Protein AF-A0A7V9V5F7-F1 (afdb_monomer_lite)

pLDDT: mean 88.17, std 12.69, range [40.44, 97.75]

Secondary structure (DSSP, 8-state):
--HHHHHHHHH-GGGGGGS-HHHHHHHHHHHHHHTTSPPPTTEEGGGGT-TTTTHHHHHTS-PEEGGG-----

Radius of gyration: 15.62 Å; chains: 1; bounding box: 42×25×38 Å

Structure (mmCIF, N/CA/C/O backbone):
data_AF-A0A7V9V5F7-F1
#
_entry.id   AF-A0A7V9V5F7-F1
#
loop_
_atom_site.group_PDB
_atom_site.id
_atom_site.type_symbol
_atom_site.label_atom_id
_atom_site.label_alt_id
_atom_site.label_comp_id
_atom_site.label_asym_id
_atom_site.label_entity_id
_atom_site.label_seq_id
_atom_site.pdbx_PDB_ins_code
_atom_site.Cartn_x
_atom_site.Cartn_y
_atom_site.Cartn_z
_atom_site.occupancy
_atom_site.B_iso_or_equiv
_atom_site.auth_seq_id
_atom_site.auth_comp_id
_atom_site.auth_asym_id
_atom_site.auth_atom_id
_atom_site.pdbx_PDB_model_num
ATOM 1 N N . MET A 1 1 ? 3.755 -3.697 5.590 1.00 73.00 1 MET A N 1
ATOM 2 C CA . MET A 1 1 ? 3.104 -2.751 4.658 1.00 73.00 1 MET A CA 1
ATOM 3 C C . MET A 1 1 ? 1.842 -2.179 5.296 1.00 73.00 1 MET A C 1
ATOM 5 O O . MET A 1 1 ? 0.849 -2.884 5.406 1.00 73.00 1 MET A O 1
ATOM 9 N N . LEU A 1 2 ? 1.893 -0.910 5.705 1.00 92.19 2 LEU A N 1
ATOM 10 C CA . LEU A 1 2 ? 0.790 -0.156 6.318 1.00 92.19 2 LEU A CA 1
ATOM 11 C C . LEU A 1 2 ? -0.393 0.097 5.362 1.00 92.19 2 LEU A C 1
ATOM 13 O O . LEU A 1 2 ? -1.552 0.025 5.762 1.00 92.19 2 LEU A O 1
ATOM 17 N N . ALA A 1 3 ? -0.105 0.353 4.083 1.00 90.75 3 ALA A N 1
ATOM 18 C CA . ALA A 1 3 ? -1.104 0.793 3.109 1.00 90.75 3 ALA A CA 1
ATOM 19 C C . ALA A 1 3 ? -2.296 -0.171 2.933 1.00 90.75 3 ALA A C 1
ATOM 21 O O . ALA A 1 3 ? -3.411 0.296 2.731 1.00 90.75 3 ALA A O 1
ATOM 22 N N . HIS A 1 4 ? -2.112 -1.489 3.088 1.00 90.56 4 HIS A N 1
ATOM 23 C CA . HIS A 1 4 ? -3.234 -2.441 3.041 1.00 90.56 4 HIS A CA 1
ATOM 24 C C . HIS A 1 4 ? -4.258 -2.201 4.157 1.00 90.56 4 HIS A C 1
ATOM 26 O O . HIS A 1 4 ? -5.457 -2.282 3.908 1.00 90.56 4 HIS A O 1
ATOM 32 N N . LEU A 1 5 ? -3.808 -1.877 5.374 1.00 94.94 5 LEU A N 1
ATOM 33 C CA . LEU A 1 5 ? -4.707 -1.616 6.503 1.00 94.94 5 LEU A CA 1
ATOM 34 C C . LEU A 1 5 ? -5.397 -0.256 6.378 1.00 94.94 5 LEU A C 1
ATOM 36 O O . LEU A 1 5 ? -6.566 -0.125 6.734 1.00 94.94 5 LEU A O 1
ATOM 40 N N . VAL A 1 6 ? -4.701 0.737 5.817 1.00 94.75 6 VAL A N 1
ATOM 41 C CA . VAL A 1 6 ? -5.298 2.036 5.474 1.00 94.75 6 VAL A CA 1
ATOM 42 C C . VAL A 1 6 ? -6.407 1.852 4.438 1.00 94.75 6 VAL A C 1
ATOM 44 O O . VAL A 1 6 ? -7.523 2.327 4.643 1.00 94.75 6 VAL A O 1
ATOM 47 N N . LEU A 1 7 ? -6.133 1.107 3.362 1.00 94.25 7 LEU A N 1
ATOM 48 C CA . LEU A 1 7 ? -7.126 0.790 2.336 1.00 94.25 7 LEU A CA 1
ATOM 49 C C . LEU A 1 7 ? -8.292 -0.014 2.911 1.00 94.25 7 LEU A C 1
ATOM 51 O O . LEU A 1 7 ? -9.437 0.327 2.641 1.00 94.25 7 LEU A O 1
ATOM 55 N N . TYR A 1 8 ? -8.033 -1.017 3.753 1.00 95.69 8 TYR A N 1
ATOM 56 C CA . TYR A 1 8 ? -9.091 -1.767 4.430 1.00 95.69 8 TYR A CA 1
ATOM 57 C C . TYR A 1 8 ? -10.011 -0.845 5.239 1.00 95.69 8 TYR A C 1
ATOM 59 O O . TYR A 1 8 ? -11.227 -0.902 5.083 1.00 95.69 8 TYR A O 1
ATOM 67 N N . GLY A 1 9 ? -9.449 0.046 6.062 1.00 95.44 9 GLY A N 1
ATOM 68 C CA . GLY A 1 9 ? -10.235 0.991 6.857 1.00 95.44 9 GLY A CA 1
ATOM 69 C C . GLY A 1 9 ? -10.977 2.038 6.018 1.00 95.44 9 GLY A C 1
ATOM 70 O O . GLY A 1 9 ? -11.993 2.577 6.463 1.00 95.44 9 GLY A O 1
ATOM 71 N N . PHE A 1 10 ? -10.494 2.340 4.814 1.00 96.12 10 PHE A N 1
ATOM 72 C CA . PHE A 1 10 ? -11.207 3.170 3.846 1.00 96.12 10 PHE A CA 1
ATOM 73 C C . PHE A 1 10 ? -12.371 2.412 3.187 1.00 96.12 10 PHE A C 1
ATOM 75 O O . PHE A 1 10 ? -13.476 2.943 3.135 1.00 96.12 10 PHE A O 1
ATOM 82 N N . ILE A 1 11 ? -12.141 1.172 2.740 1.00 97.75 11 ILE A N 1
ATOM 83 C CA . ILE A 1 11 ? -13.135 0.320 2.063 1.00 97.75 11 ILE A CA 1
ATOM 84 C C . ILE A 1 11 ? -14.248 -0.113 3.032 1.00 97.75 11 ILE A C 1
ATOM 86 O O . ILE A 1 11 ? -15.420 -0.118 2.662 1.00 97.75 11 ILE A O 1
ATOM 90 N N 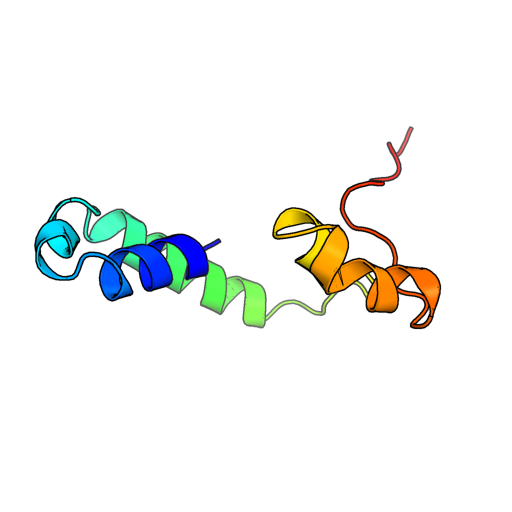. TYR A 1 12 ? -13.898 -0.440 4.279 1.00 97.50 12 TYR A N 1
ATOM 91 C CA . TYR A 1 12 ? -14.812 -0.949 5.305 1.00 97.50 12 TYR A CA 1
ATOM 92 C C . TYR A 1 12 ? -14.784 -0.063 6.561 1.00 97.50 12 TYR A C 1
ATOM 94 O O . TYR A 1 12 ? -14.250 -0.460 7.601 1.00 97.50 12 TYR A O 1
ATOM 102 N N . PRO A 1 13 ? -15.359 1.152 6.515 1.00 96.00 13 PRO A N 1
ATOM 103 C CA . PRO A 1 13 ? -15.274 2.100 7.625 1.00 96.00 13 PRO A CA 1
ATOM 104 C C . PRO A 1 13 ? -15.909 1.580 8.924 1.00 96.00 13 PRO A C 1
ATOM 106 O O . PRO A 1 13 ? -15.397 1.875 10.003 1.00 96.00 13 PRO A O 1
ATOM 109 N N . ALA A 1 14 ? -16.969 0.770 8.832 1.00 97.75 14 ALA A N 1
ATOM 110 C CA . ALA A 1 14 ? -17.621 0.149 9.989 1.00 97.75 14 ALA A CA 1
ATOM 111 C C . ALA A 1 14 ? -16.768 -0.947 10.659 1.00 97.75 14 ALA A C 1
ATOM 113 O O . ALA A 1 14 ? -16.946 -1.227 11.839 1.00 97.75 14 ALA A O 1
ATOM 114 N N . GLU A 1 15 ? -15.804 -1.523 9.936 1.00 97.25 15 GLU A N 1
ATOM 115 C CA . GLU A 1 15 ? -14.972 -2.642 10.396 1.00 97.25 15 GLU A CA 1
ATOM 116 C C . GLU A 1 15 ? -13.590 -2.183 10.896 1.00 97.25 15 GLU A C 1
ATOM 118 O O . GLU A 1 15 ? -12.728 -3.009 11.198 1.00 97.25 15 GLU A O 1
ATOM 123 N N . ARG A 1 16 ? -13.336 -0.867 10.973 1.00 94.06 16 ARG A N 1
ATOM 124 C CA . ARG A 1 16 ? -12.028 -0.305 11.371 1.00 94.06 16 ARG A CA 1
ATOM 125 C C . ARG A 1 16 ? -11.541 -0.816 12.723 1.00 94.06 16 ARG A C 1
ATOM 127 O O . ARG A 1 16 ? -10.346 -1.027 12.902 1.00 94.06 16 ARG A O 1
ATOM 134 N N . ASN A 1 17 ? -12.464 -1.032 13.655 1.00 95.12 17 ASN A N 1
ATOM 135 C CA . ASN A 1 17 ? -12.180 -1.529 15.001 1.00 95.12 17 ASN A CA 1
ATOM 136 C C . ASN A 1 17 ? -11.692 -2.990 15.033 1.00 95.12 17 ASN A C 1
ATOM 138 O O . ASN A 1 17 ? -11.212 -3.438 16.070 1.00 95.12 17 ASN A O 1
ATOM 142 N N . ARG A 1 18 ? -11.779 -3.728 13.918 1.00 96.25 18 ARG A N 1
ATOM 143 C CA . ARG A 1 18 ? -11.224 -5.085 13.802 1.00 96.25 18 ARG A CA 1
ATOM 144 C C . A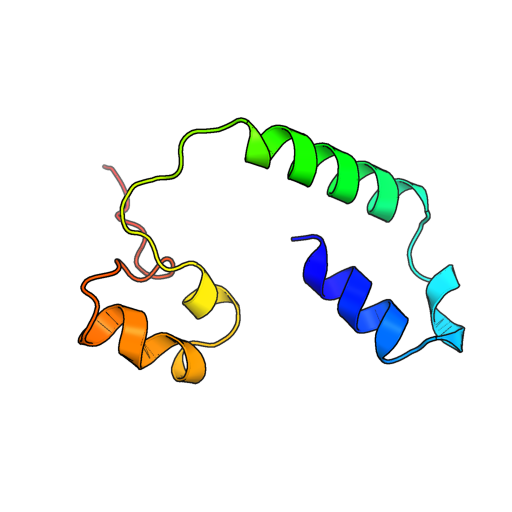RG A 1 18 ? -9.715 -5.094 13.619 1.00 96.25 18 ARG A C 1
ATOM 146 O O . ARG A 1 18 ? -9.097 -6.141 13.791 1.00 96.25 18 ARG A O 1
ATOM 153 N N . ILE A 1 19 ? -9.122 -3.951 13.282 1.00 94.75 19 ILE A N 1
ATOM 154 C CA . ILE A 1 19 ? -7.675 -3.774 13.272 1.00 94.75 19 ILE A CA 1
ATOM 155 C C . ILE A 1 19 ? -7.260 -3.336 14.683 1.00 94.75 19 ILE A C 1
ATOM 157 O O . ILE A 1 19 ? -7.674 -2.259 15.120 1.00 94.75 19 ILE A O 1
ATOM 161 N N . PRO A 1 20 ? -6.437 -4.116 15.407 1.00 96.56 20 PRO A N 1
ATOM 162 C CA . PRO A 1 20 ? -5.936 -3.684 16.704 1.00 96.56 20 PRO A CA 1
ATOM 163 C C . PRO A 1 20 ? -5.148 -2.377 16.574 1.00 96.56 20 PRO A C 1
ATOM 165 O O . PRO A 1 20 ? -4.279 -2.251 15.708 1.00 96.56 20 PRO A O 1
ATOM 168 N N . ALA A 1 21 ? -5.420 -1.414 17.458 1.00 94.75 21 ALA A N 1
ATOM 169 C CA . ALA A 1 21 ? -4.770 -0.104 17.420 1.00 94.75 21 ALA A CA 1
ATOM 170 C C . ALA A 1 21 ? -3.237 -0.205 17.522 1.00 94.75 21 ALA A C 1
ATOM 172 O O . ALA A 1 21 ? -2.533 0.524 16.829 1.00 94.75 21 ALA A O 1
ATOM 173 N N . SER A 1 22 ? -2.724 -1.155 18.314 1.00 96.19 22 SER A N 1
ATOM 174 C CA . SER A 1 22 ? -1.285 -1.422 18.434 1.00 96.19 22 SER A CA 1
ATOM 175 C C . SER A 1 22 ? -0.647 -1.796 17.097 1.00 96.19 22 SER A C 1
ATOM 177 O O . SER A 1 22 ? 0.385 -1.247 16.744 1.00 96.19 22 SER A O 1
ATOM 179 N N . VAL A 1 23 ? -1.298 -2.647 16.298 1.00 95.62 23 VAL A N 1
ATOM 180 C CA . VAL A 1 23 ? -0.790 -3.053 14.978 1.00 95.62 23 VAL A CA 1
ATOM 181 C C . VAL A 1 23 ? -0.668 -1.849 14.043 1.00 95.62 23 VAL A C 1
ATOM 183 O O . VAL A 1 23 ? 0.310 -1.737 13.304 1.00 95.62 23 VAL A O 1
ATOM 186 N N . MET A 1 24 ? -1.646 -0.940 14.071 1.00 95.75 24 MET A N 1
ATOM 187 C CA . MET A 1 24 ? -1.602 0.280 13.264 1.00 95.75 24 MET A CA 1
ATOM 188 C C . MET A 1 24 ? -0.452 1.194 13.705 1.00 95.75 24 MET A C 1
ATOM 190 O O . MET A 1 24 ? 0.333 1.630 12.864 1.00 95.75 24 MET A O 1
ATOM 194 N N . SER A 1 25 ? -0.326 1.438 15.012 1.00 95.69 25 SER A N 1
ATOM 195 C CA . SER A 1 25 ? 0.744 2.257 15.590 1.00 95.69 25 SER A CA 1
ATOM 196 C C . SER A 1 25 ? 2.134 1.693 15.286 1.00 95.69 25 SER A C 1
ATOM 198 O O . SER A 1 25 ? 2.996 2.430 14.811 1.00 95.69 25 SER A O 1
ATOM 200 N N . ASP A 1 26 ? 2.335 0.386 15.458 1.00 96.25 26 ASP A N 1
ATOM 201 C CA . ASP A 1 26 ? 3.613 -0.282 15.193 1.00 96.25 26 ASP A CA 1
ATOM 202 C C . ASP A 1 26 ? 4.012 -0.165 13.715 1.00 96.25 26 ASP A C 1
ATOM 204 O O . ASP A 1 26 ? 5.168 0.102 13.382 1.00 96.25 26 ASP A O 1
ATOM 208 N N . LEU A 1 27 ? 3.060 -0.350 12.793 1.00 95.12 27 LEU A N 1
ATOM 209 C CA . LEU A 1 27 ? 3.321 -0.233 11.356 1.00 95.12 27 LEU A CA 1
ATOM 210 C C . LEU A 1 27 ? 3.586 1.213 10.927 1.00 95.12 27 LEU A C 1
ATOM 212 O O . LEU A 1 27 ? 4.422 1.437 10.048 1.00 95.12 27 LEU A O 1
ATOM 216 N N . LEU A 1 28 ? 2.903 2.184 11.536 1.00 94.62 28 LEU A N 1
ATOM 217 C CA . LEU A 1 28 ? 3.177 3.608 11.340 1.00 94.62 28 LEU A CA 1
ATOM 218 C C . LEU A 1 28 ? 4.581 3.976 11.819 1.00 94.62 28 LEU A C 1
ATOM 220 O O . LEU A 1 28 ? 5.286 4.699 11.116 1.00 94.62 28 LEU A O 1
ATOM 224 N N . GLN A 1 29 ? 5.003 3.469 12.977 1.00 94.31 29 GLN A N 1
ATOM 225 C CA . GLN A 1 29 ? 6.347 3.699 13.500 1.00 94.31 29 GLN A CA 1
ATOM 226 C C . GLN A 1 29 ? 7.412 3.105 12.570 1.00 94.31 29 GLN A C 1
ATOM 228 O O . GLN A 1 29 ? 8.296 3.827 12.118 1.00 94.31 29 GLN A O 1
ATOM 233 N N . ARG A 1 30 ? 7.282 1.829 12.187 1.00 92.12 30 ARG A N 1
ATOM 234 C CA . ARG A 1 30 ? 8.228 1.175 11.261 1.00 92.12 30 ARG A CA 1
ATOM 235 C C . ARG A 1 30 ? 8.342 1.906 9.924 1.00 92.12 30 ARG A C 1
ATOM 237 O O . ARG A 1 30 ? 9.428 2.034 9.380 1.00 92.12 30 ARG A O 1
ATOM 244 N N . THR A 1 31 ? 7.229 2.424 9.399 1.00 90.69 31 THR A N 1
ATOM 245 C CA . THR A 1 31 ? 7.230 3.190 8.137 1.00 90.69 31 THR A CA 1
ATOM 246 C C . THR A 1 31 ? 8.018 4.501 8.271 1.00 90.69 31 THR A C 1
ATOM 248 O O . THR A 1 31 ? 8.713 4.912 7.341 1.00 90.69 31 THR A O 1
ATOM 251 N N . GLN A 1 32 ? 7.935 5.163 9.429 1.00 90.19 32 GLN A N 1
ATOM 252 C CA . GLN A 1 32 ? 8.731 6.360 9.713 1.00 90.19 32 GLN A CA 1
ATOM 253 C C . GLN A 1 32 ? 10.221 6.025 9.836 1.00 90.19 32 GLN A C 1
ATOM 255 O O . GLN A 1 32 ? 11.049 6.732 9.270 1.00 90.19 32 GLN A O 1
ATOM 260 N N . GLU A 1 33 ? 10.559 4.922 10.505 1.00 89.69 33 GLU A N 1
ATOM 261 C CA . GLU A 1 33 ? 11.938 4.429 10.608 1.00 89.69 33 GLU A CA 1
ATOM 262 C C . GLU A 1 33 ? 12.518 4.084 9.224 1.00 89.69 33 GLU A C 1
ATOM 264 O O . GLU A 1 33 ? 13.616 4.526 8.889 1.00 89.69 33 GLU A O 1
ATOM 269 N N . GLU A 1 34 ? 11.767 3.382 8.369 1.00 84.00 34 GLU A N 1
ATOM 270 C CA . GLU A 1 34 ? 12.178 3.046 6.994 1.00 84.00 34 GLU A CA 1
ATOM 271 C C . GLU A 1 34 ? 12.437 4.291 6.133 1.00 84.00 34 GLU A C 1
ATOM 273 O O . GLU A 1 34 ? 13.345 4.287 5.300 1.00 84.00 34 GLU A O 1
ATOM 278 N N . SER A 1 35 ? 11.691 5.376 6.361 1.00 78.69 35 SER A N 1
ATOM 279 C CA . SER A 1 35 ? 11.853 6.642 5.629 1.00 78.69 35 SER A CA 1
ATOM 280 C C . SER A 1 35 ? 13.208 7.316 5.886 1.00 78.69 35 SER A C 1
ATOM 282 O O . SER A 1 35 ? 13.620 8.171 5.107 1.00 78.69 35 SER A O 1
ATOM 284 N N . SER A 1 36 ? 13.912 6.927 6.955 1.00 77.88 36 SER A N 1
ATOM 285 C CA . SER A 1 36 ? 15.269 7.401 7.254 1.00 77.88 36 SER A CA 1
ATOM 286 C C . SER A 1 36 ? 16.376 6.618 6.530 1.00 77.88 36 SER A C 1
ATOM 288 O O . SER A 1 36 ? 17.535 7.027 6.566 1.00 77.88 36 SER A O 1
ATOM 290 N N . SER A 1 37 ? 16.038 5.509 5.858 1.00 73.44 37 SER A N 1
ATOM 291 C CA . SER A 1 37 ? 16.997 4.668 5.134 1.00 73.44 37 SER A CA 1
ATOM 292 C C . SER A 1 37 ? 17.167 5.102 3.675 1.00 73.44 37 SER A C 1
ATOM 294 O O . SER A 1 37 ? 16.199 5.460 3.004 1.00 73.44 37 SER A O 1
ATOM 296 N N . THR A 1 38 ? 18.399 5.045 3.160 1.00 68.44 38 THR A N 1
ATOM 297 C CA . THR A 1 38 ? 18.669 5.279 1.734 1.00 68.44 38 THR A CA 1
ATOM 298 C C . THR A 1 38 ? 18.145 4.087 0.920 1.00 68.44 38 THR A C 1
ATOM 300 O O . THR A 1 38 ? 18.574 2.959 1.179 1.00 68.44 38 THR A O 1
ATOM 303 N N . PRO A 1 39 ? 17.221 4.281 -0.039 1.00 68.19 39 PRO A N 1
ATOM 304 C CA . PRO A 1 39 ? 16.637 3.174 -0.795 1.00 68.19 39 PRO A CA 1
ATOM 305 C C . PRO A 1 39 ? 17.655 2.442 -1.684 1.00 68.19 39 PRO A C 1
ATOM 307 O O . PRO A 1 39 ? 18.594 3.045 -2.190 1.00 68.19 39 PRO A O 1
ATOM 310 N N . ASP A 1 40 ? 17.421 1.147 -1.929 1.00 67.56 40 ASP A N 1
ATOM 311 C CA . ASP A 1 40 ? 18.131 0.362 -2.950 1.00 67.56 40 ASP A CA 1
ATOM 312 C C . ASP A 1 40 ? 17.760 0.891 -4.349 1.00 67.56 40 ASP A C 1
ATOM 314 O O . ASP A 1 40 ? 16.585 0.875 -4.735 1.00 67.56 40 ASP A O 1
ATOM 318 N N . ASP A 1 41 ? 18.759 1.380 -5.090 1.00 72.38 41 ASP A N 1
ATOM 319 C CA . ASP A 1 41 ? 18.602 2.468 -6.067 1.00 72.38 41 ASP A CA 1
ATOM 320 C C . ASP A 1 41 ? 17.597 2.207 -7.203 1.00 72.38 41 ASP A C 1
ATOM 322 O O . ASP A 1 41 ? 17.099 3.162 -7.796 1.00 72.38 41 ASP A O 1
ATOM 326 N N . ARG A 1 42 ? 17.246 0.952 -7.534 1.00 87.38 42 ARG A N 1
ATOM 327 C CA . ARG A 1 42 ? 16.310 0.643 -8.643 1.00 87.38 42 ARG A CA 1
ATOM 328 C C . ARG A 1 42 ? 15.510 -0.653 -8.478 1.00 87.38 42 ARG A C 1
ATOM 330 O O . ARG A 1 42 ? 15.491 -1.484 -9.387 1.00 87.38 42 ARG A O 1
ATOM 337 N N . VAL A 1 43 ? 14.835 -0.861 -7.348 1.00 91.44 43 VAL A N 1
ATOM 338 C CA . VAL A 1 43 ? 13.904 -2.001 -7.167 1.00 91.44 43 VAL A CA 1
ATOM 339 C C . VAL A 1 43 ? 12.446 -1.539 -7.234 1.00 91.44 43 VAL A C 1
ATOM 341 O O . VAL A 1 43 ? 12.027 -0.679 -6.465 1.00 91.44 43 VAL A O 1
ATOM 344 N N . CYS A 1 44 ? 11.635 -2.144 -8.109 1.00 92.31 44 CYS A N 1
ATOM 345 C CA . CYS A 1 44 ? 10.188 -1.930 -8.126 1.00 92.31 44 CYS A CA 1
ATOM 346 C C . CYS A 1 44 ? 9.503 -2.955 -7.220 1.00 92.31 44 CYS A C 1
ATOM 348 O O . CYS A 1 44 ? 9.294 -4.109 -7.594 1.00 92.31 44 CYS A O 1
ATOM 350 N N . ARG A 1 45 ? 9.126 -2.514 -6.013 1.00 90.31 45 ARG A N 1
ATOM 351 C CA . ARG A 1 45 ? 8.303 -3.300 -5.073 1.00 90.31 45 ARG A CA 1
ATOM 352 C C . ARG A 1 45 ? 6.811 -3.288 -5.421 1.00 90.31 45 ARG A C 1
ATOM 354 O O . ARG A 1 45 ? 6.061 -4.075 -4.852 1.00 90.31 45 ARG A O 1
ATOM 361 N N . GLY A 1 46 ? 6.382 -2.457 -6.376 1.00 91.56 46 GLY A N 1
ATOM 362 C CA . GLY A 1 46 ? 4.996 -2.420 -6.853 1.00 91.56 46 GLY A CA 1
ATOM 363 C C . GLY A 1 46 ? 4.527 -3.753 -7.445 1.00 91.56 46 GLY A C 1
ATOM 364 O O . GLY A 1 46 ? 3.363 -4.123 -7.304 1.00 91.56 46 GLY A O 1
ATOM 365 N N . THR A 1 47 ? 5.445 -4.556 -7.990 1.00 93.06 47 THR A N 1
ATOM 366 C CA . THR A 1 47 ? 5.136 -5.901 -8.498 1.00 93.06 47 THR A CA 1
ATOM 367 C C . THR A 1 47 ? 4.679 -6.886 -7.418 1.00 93.06 47 THR A C 1
ATOM 369 O O . THR A 1 47 ? 4.008 -7.863 -7.753 1.00 93.06 47 THR A O 1
ATOM 372 N N . LEU A 1 48 ? 4.986 -6.634 -6.137 1.00 89.31 48 LEU A N 1
ATOM 373 C CA . LEU A 1 48 ? 4.449 -7.395 -4.999 1.00 89.31 48 LEU A CA 1
ATOM 374 C C . LEU A 1 48 ? 2.966 -7.088 -4.744 1.00 89.31 48 LEU A C 1
ATOM 376 O O . LEU A 1 48 ? 2.280 -7.891 -4.120 1.00 89.31 48 LEU A O 1
ATOM 380 N N . LEU A 1 49 ? 2.480 -5.936 -5.217 1.00 89.44 49 LEU A N 1
ATOM 381 C CA . LEU A 1 49 ? 1.079 -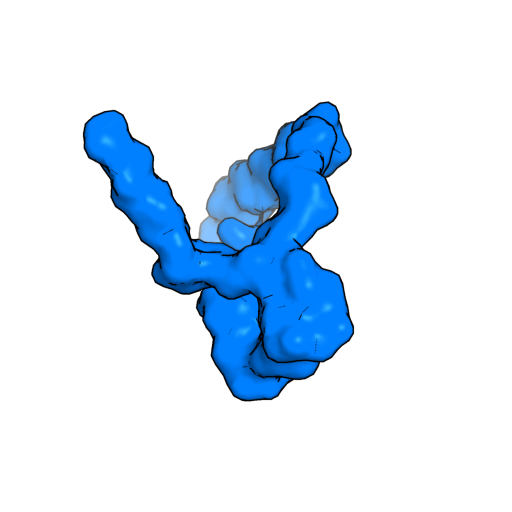5.520 -5.119 1.00 89.44 49 LEU A CA 1
ATOM 382 C C . LEU A 1 49 ? 0.296 -5.974 -6.348 1.00 89.44 49 LEU A C 1
ATOM 384 O O . LEU A 1 49 ? -0.794 -6.525 -6.238 1.00 89.44 49 LEU A O 1
ATOM 388 N N . SER A 1 50 ? 0.868 -5.748 -7.530 1.00 91.69 50 SER A N 1
ATOM 389 C CA . SER A 1 50 ? 0.284 -6.159 -8.799 1.00 91.69 50 SER A CA 1
ATOM 390 C C . SER A 1 50 ? 1.351 -6.218 -9.878 1.00 91.69 50 SER A C 1
ATOM 392 O O . SER A 1 50 ? 1.924 -5.207 -10.276 1.00 91.69 50 SER A O 1
ATOM 394 N N . ARG A 1 51 ? 1.595 -7.408 -10.429 1.00 91.19 51 ARG A N 1
ATOM 395 C CA . ARG A 1 51 ? 2.519 -7.542 -11.561 1.00 91.19 51 ARG A CA 1
ATOM 396 C C . ARG A 1 51 ? 2.069 -6.705 -12.759 1.00 91.19 51 ARG A C 1
ATOM 398 O O . ARG A 1 51 ? 2.900 -6.056 -13.376 1.00 91.19 51 ARG A O 1
ATOM 405 N N . ALA A 1 52 ? 0.786 -6.765 -13.115 1.00 95.56 52 ALA A N 1
ATOM 406 C CA . ALA A 1 52 ? 0.284 -6.162 -14.349 1.00 95.56 52 ALA A CA 1
ATOM 407 C C . ALA A 1 52 ? 0.388 -4.632 -14.325 1.00 95.56 52 ALA A C 1
ATOM 409 O O . ALA A 1 52 ? 0.790 -4.035 -15.316 1.00 95.56 52 ALA A O 1
ATOM 410 N N . GLN A 1 53 ? 0.084 -4.010 -13.182 1.00 95.31 53 GLN A N 1
ATOM 411 C CA . GLN A 1 53 ? 0.124 -2.551 -13.042 1.00 95.31 53 GLN A CA 1
ATOM 412 C C . GLN A 1 53 ? 1.546 -1.990 -13.098 1.00 95.31 53 GLN A C 1
ATOM 414 O O . GLN A 1 53 ? 1.740 -0.887 -13.591 1.00 95.31 53 GLN A O 1
ATOM 419 N N . TYR A 1 54 ? 2.529 -2.760 -12.632 1.00 95.62 54 TYR A N 1
ATOM 420 C CA . TYR A 1 54 ? 3.925 -2.328 -12.536 1.00 95.62 54 TYR A CA 1
ATOM 421 C C . TYR A 1 54 ? 4.830 -2.981 -13.587 1.00 95.62 54 TYR A C 1
ATOM 423 O O . TYR A 1 54 ? 6.056 -2.905 -13.496 1.00 95.62 54 TYR A O 1
ATOM 431 N N . LEU A 1 55 ? 4.240 -3.640 -14.591 1.00 95.25 55 LEU A N 1
ATOM 432 C CA . LEU A 1 55 ? 4.997 -4.313 -15.643 1.00 95.25 55 LEU A CA 1
ATOM 433 C C . LEU A 1 55 ? 5.828 -3.312 -16.453 1.00 95.25 55 LEU A C 1
ATOM 435 O O . LEU A 1 55 ? 6.988 -3.587 -16.743 1.00 95.25 55 LEU A O 1
ATOM 439 N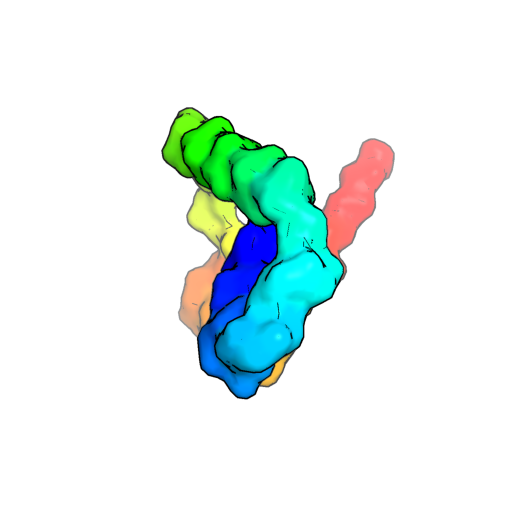 N . TRP A 1 56 ? 5.256 -2.142 -16.741 1.00 96.06 56 TRP A N 1
ATOM 440 C CA . TRP A 1 56 ? 5.927 -1.065 -17.467 1.00 96.06 56 TRP A CA 1
ATOM 441 C C . TRP A 1 56 ? 7.155 -0.526 -16.717 1.00 96.06 56 TRP A C 1
ATOM 443 O O . TRP A 1 56 ? 8.196 -0.279 -17.321 1.00 96.06 56 TRP A O 1
ATOM 453 N N . ASP A 1 57 ? 7.096 -0.418 -15.384 1.00 94.69 57 ASP A N 1
ATOM 454 C CA . ASP A 1 57 ? 8.252 0.033 -14.600 1.00 94.69 57 ASP A CA 1
ATOM 455 C C . ASP A 1 57 ? 9.425 -0.959 -14.683 1.00 94.69 57 ASP A C 1
ATOM 457 O O . ASP A 1 57 ? 10.589 -0.557 -14.744 1.00 94.69 57 ASP A O 1
ATOM 461 N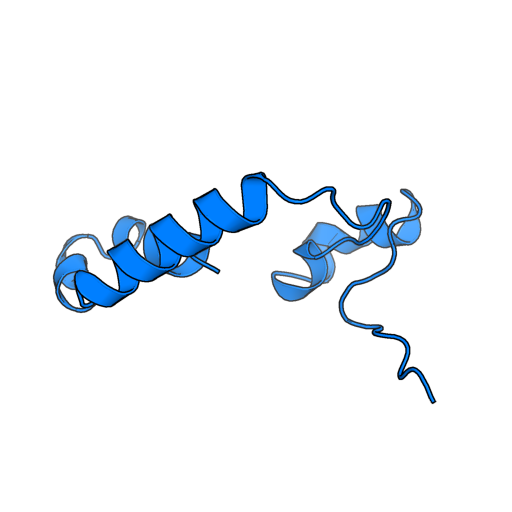 N . VAL A 1 58 ? 9.125 -2.260 -14.730 1.00 94.25 58 VAL A N 1
ATOM 462 C CA . VAL A 1 58 ? 10.142 -3.313 -14.862 1.00 94.25 58 VAL A CA 1
ATOM 463 C C . VAL A 1 58 ? 10.674 -3.420 -16.292 1.00 94.25 58 VAL A C 1
ATOM 465 O O . VAL A 1 58 ? 11.881 -3.556 -16.478 1.00 94.25 58 VAL A O 1
ATOM 468 N N . GLN A 1 59 ? 9.800 -3.379 -17.299 1.00 93.69 59 GLN A N 1
ATOM 469 C CA . GLN A 1 59 ? 10.176 -3.614 -18.698 1.00 93.69 59 GLN A CA 1
ATOM 470 C C . GLN A 1 59 ? 10.837 -2.397 -19.344 1.00 93.69 59 GLN A C 1
ATOM 472 O O . GLN A 1 59 ? 11.854 -2.543 -20.016 1.00 93.69 59 GLN A O 1
ATOM 477 N N . ASP A 1 60 ? 10.301 -1.203 -19.099 1.00 94.69 60 ASP A N 1
ATOM 478 C CA . ASP A 1 60 ? 10.666 -0.001 -19.852 1.00 94.69 60 ASP A CA 1
ATOM 479 C C . ASP A 1 60 ? 11.415 1.030 -19.002 1.00 94.69 60 ASP A C 1
ATOM 481 O O . ASP A 1 60 ? 12.105 1.898 -19.537 1.00 94.69 60 ASP A O 1
ATOM 485 N N . ARG A 1 61 ? 11.327 0.943 -17.666 1.00 90.50 61 ARG A N 1
ATOM 486 C CA . ARG A 1 61 ? 11.995 1.887 -16.746 1.00 90.50 61 ARG A CA 1
ATOM 487 C C . ARG A 1 61 ? 13.172 1.294 -15.981 1.00 90.50 61 ARG A C 1
ATOM 489 O O . ARG A 1 61 ? 13.667 1.921 -15.044 1.00 90.50 61 ARG A O 1
ATOM 496 N N . ALA A 1 62 ? 13.656 0.127 -16.413 1.00 89.44 62 ALA A N 1
ATOM 497 C CA . ALA A 1 62 ? 14.834 -0.567 -15.886 1.00 89.44 62 ALA A CA 1
ATOM 498 C C . ALA A 1 62 ? 14.836 -0.729 -14.351 1.00 89.44 62 ALA A C 1
ATOM 500 O O . ALA A 1 62 ? 15.893 -0.724 -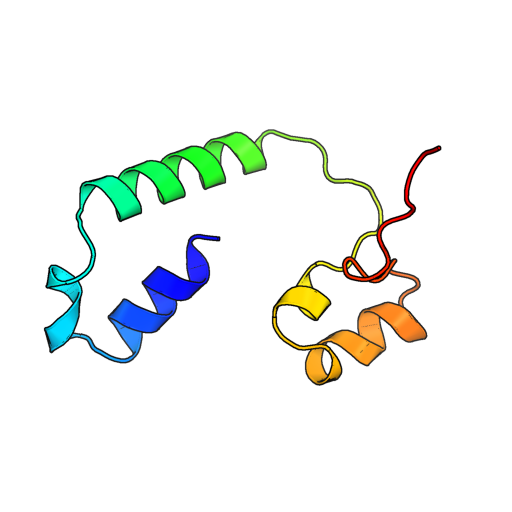13.716 1.00 89.44 62 ALA A O 1
ATOM 501 N N . TYR A 1 63 ? 13.652 -0.860 -13.742 1.00 93.00 63 TYR A N 1
ATOM 502 C CA . TYR A 1 63 ? 13.545 -1.294 -12.356 1.00 93.00 63 TYR A CA 1
ATOM 503 C C . TYR A 1 63 ? 13.689 -2.813 -12.272 1.00 93.00 63 TYR A C 1
ATOM 505 O O . TYR A 1 63 ? 13.105 -3.560 -13.055 1.00 93.00 63 TYR A O 1
ATOM 513 N N . ARG A 1 64 ? 14.410 -3.290 -11.259 1.00 92.19 64 ARG A N 1
ATOM 514 C CA . ARG A 1 64 ? 14.445 -4.713 -10.915 1.00 92.19 64 ARG A CA 1
ATOM 515 C C . ARG A 1 64 ? 13.108 -5.117 -10.302 1.00 92.19 64 ARG A C 1
ATOM 517 O O . ARG A 1 64 ? 12.629 -4.466 -9.374 1.00 92.19 64 ARG A O 1
ATOM 524 N N . ASP A 1 65 ? 12.517 -6.198 -10.799 1.00 92.50 65 ASP A N 1
ATOM 525 C CA . ASP A 1 65 ? 11.300 -6.768 -10.217 1.00 92.50 65 ASP A CA 1
ATOM 526 C C . ASP A 1 65 ? 11.609 -7.330 -8.823 1.00 92.50 65 ASP A C 1
ATOM 528 O O . ASP A 1 65 ? 12.388 -8.276 -8.688 1.00 92.50 65 ASP A O 1
ATOM 532 N N . ALA A 1 66 ? 10.970 -6.787 -7.783 1.00 90.75 66 ALA A N 1
ATOM 533 C CA . ALA A 1 66 ? 11.169 -7.244 -6.409 1.00 90.75 66 ALA A CA 1
ATOM 534 C C . ALA A 1 66 ? 10.789 -8.718 -6.183 1.00 90.75 66 ALA A C 1
ATOM 536 O O . ALA A 1 66 ? 11.181 -9.302 -5.179 1.00 90.75 66 ALA A O 1
ATOM 537 N N . ARG A 1 67 ? 10.038 -9.359 -7.085 1.00 89.62 67 ARG A N 1
ATOM 538 C CA . ARG A 1 67 ? 9.716 -10.793 -6.986 1.00 89.62 67 ARG A CA 1
ATOM 539 C C . ARG A 1 67 ? 10.896 -11.687 -7.356 1.00 89.62 67 ARG A C 1
ATOM 541 O O . ARG A 1 67 ? 10.924 -12.845 -6.956 1.00 89.62 67 ARG A O 1
ATOM 548 N N . LEU A 1 68 ? 11.864 -11.161 -8.103 1.00 88.69 68 LEU A N 1
ATOM 549 C CA . LEU A 1 68 ? 12.997 -11.910 -8.641 1.00 88.69 68 LEU A CA 1
ATOM 550 C C . LEU A 1 68 ? 14.231 -11.835 -7.731 1.00 88.69 68 LEU A C 1
ATOM 552 O O . LEU A 1 68 ? 15.341 -11.754 -8.247 1.00 88.69 68 LEU A O 1
ATOM 556 N N . HIS A 1 69 ? 14.058 -11.833 -6.400 1.00 69.75 69 HIS A N 1
ATOM 557 C CA . HIS A 1 69 ? 15.181 -11.774 -5.453 1.00 69.75 69 HIS A CA 1
ATOM 558 C C . HIS A 1 69 ? 16.311 -12.708 -5.907 1.00 69.75 69 HIS A C 1
ATOM 560 O O . HIS A 1 69 ? 16.106 -13.917 -6.049 1.00 69.75 69 HIS A O 1
ATOM 566 N N . SER A 1 70 ? 17.508 -12.154 -6.125 1.00 55.66 70 SER A N 1
ATOM 567 C CA . SER A 1 70 ? 18.706 -12.971 -6.242 1.00 55.66 70 SER A CA 1
ATOM 568 C C . SER A 1 70 ? 18.852 -13.697 -4.912 1.00 55.66 70 SER A C 1
ATOM 570 O O . SER A 1 70 ? 19.100 -13.061 -3.888 1.00 55.66 70 SER A O 1
ATOM 572 N N . ARG A 1 71 ? 18.673 -15.021 -4.907 1.00 47.75 71 ARG A N 1
ATOM 573 C CA . ARG A 1 71 ? 19.296 -15.856 -3.881 1.00 47.75 71 ARG A CA 1
ATOM 574 C C . ARG A 1 71 ? 20.779 -15.499 -3.920 1.00 47.75 71 ARG A C 1
ATOM 576 O O . ARG A 1 71 ? 21.463 -15.883 -4.865 1.00 47.75 71 ARG A O 1
ATOM 583 N N . SER A 1 72 ? 21.247 -14.707 -2.962 1.00 40.97 72 SER A N 1
ATOM 584 C CA . SER A 1 72 ? 22.673 -14.669 -2.675 1.00 40.97 72 SER A CA 1
ATOM 585 C C . SER A 1 72 ? 23.078 -16.105 -2.313 1.00 40.97 72 SER A C 1
ATOM 587 O O . SER A 1 72 ? 22.335 -16.734 -1.549 1.00 40.97 72 SER A O 1
ATOM 589 N N . PRO A 1 73 ? 24.142 -16.666 -2.914 1.00 40.44 73 PRO A N 1
ATOM 590 C CA . PRO A 1 73 ? 24.728 -17.911 -2.430 1.00 40.44 73 PRO A CA 1
ATOM 591 C C . PRO A 1 73 ? 25.219 -17.767 -0.984 1.00 40.44 73 PRO A C 1
ATOM 593 O O . PRO A 1 73 ? 25.518 -16.622 -0.567 1.00 40.44 73 PRO A O 1
#

Foldseek 3Di:
DLVVLVVVCVVCVVCNVVDPPVVNVVVVVVVVVVVPDDDPPAADPCVVVPCVVCVCCVPPVVHHYPVPDPPDD

Sequence (73 aa):
MLAHLVLYGFIYPAERNRIPASVMSDLLQRTQEESSSTPDDRVCRGTLLSRAQYLWDVQDRAYRDARLHSRSP